Protein AF-A0A952CB23-F1 (afdb_monomer_lite)

Secondary structure (DSSP, 8-state):
-EEEPTT----B--EE-SSEEEETTEEEEHHHHHHHHHHHHHHHSTT--EEE----GGG-SHHHHHHHTPPPGGGSSS-HHHHHHHHHHHHTT------

Structure (mmCIF, N/CA/C/O backbone):
data_AF-A0A952CB23-F1
#
_entry.id   AF-A0A952CB23-F1
#
loop_
_atom_site.group_PDB
_atom_site.id
_atom_site.type_symbol
_atom_site.label_atom_id
_atom_site.label_alt_id
_atom_site.label_comp_id
_atom_site.label_asym_id
_atom_site.label_entity_id
_atom_site.label_seq_id
_atom_site.pdbx_PDB_ins_code
_atom_site.Cartn_x
_atom_site.Cartn_y
_atom_site.Cartn_z
_atom_site.occupancy
_atom_site.B_iso_or_equiv
_atom_site.auth_seq_id
_atom_site.auth_comp_id
_atom_site.auth_asym_id
_atom_site.auth_atom_id
_atom_site.pdbx_PDB_model_num
ATOM 1 N N . MET A 1 1 ? -3.721 -3.416 0.132 1.00 89.75 1 MET A N 1
ATOM 2 C CA . MET A 1 1 ? -3.907 -2.011 0.574 1.00 89.75 1 MET A CA 1
ATOM 3 C C . MET A 1 1 ? -4.505 -1.986 1.968 1.00 89.75 1 MET A C 1
ATOM 5 O O . MET A 1 1 ? -5.484 -2.680 2.198 1.00 89.75 1 MET A O 1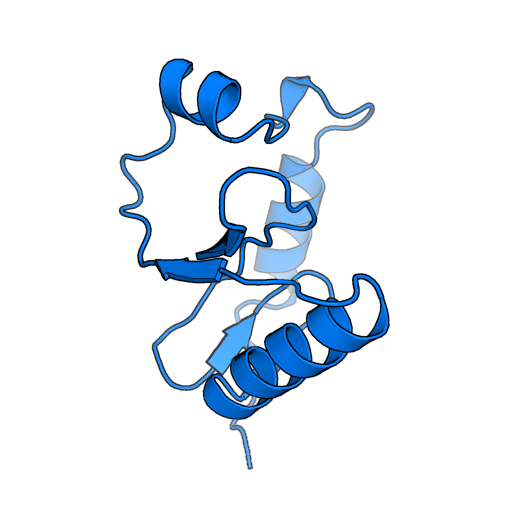
ATOM 9 N N . MET A 1 2 ? -3.962 -1.168 2.869 1.00 93.88 2 MET A N 1
ATOM 10 C CA . MET A 1 2 ? -4.602 -0.844 4.146 1.00 93.88 2 MET A CA 1
ATOM 11 C C . MET A 1 2 ? -5.666 0.229 3.935 1.00 93.88 2 MET A C 1
ATOM 13 O O . MET A 1 2 ? -5.347 1.332 3.477 1.00 93.88 2 MET A O 1
ATOM 17 N N . VAL A 1 3 ? -6.912 -0.092 4.270 1.00 91.94 3 VAL A N 1
ATOM 18 C CA . VAL A 1 3 ? -8.063 0.808 4.166 1.00 91.94 3 VAL A CA 1
ATOM 19 C C . VAL A 1 3 ? -8.597 1.083 5.572 1.00 91.94 3 VAL A C 1
ATOM 21 O O . VAL A 1 3 ? -9.040 0.143 6.229 1.00 91.94 3 VAL A O 1
ATOM 24 N 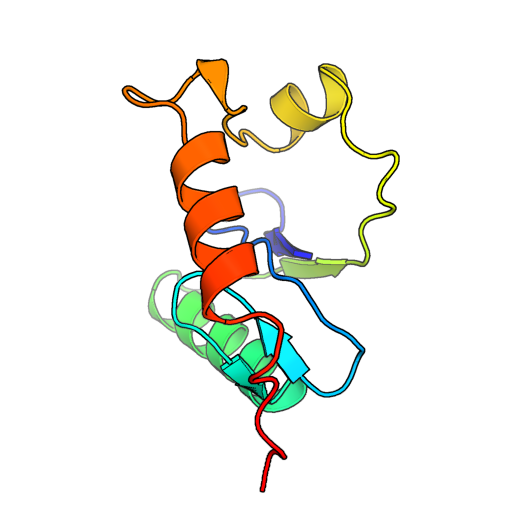N . PRO A 1 4 ? -8.552 2.336 6.057 1.00 93.69 4 PRO A N 1
ATOM 25 C CA . PRO A 1 4 ? -9.140 2.684 7.344 1.00 93.69 4 PRO A CA 1
ATOM 26 C C . PRO A 1 4 ? -10.671 2.621 7.278 1.00 93.69 4 PRO A C 1
ATOM 28 O O . PRO A 1 4 ? -11.269 2.914 6.238 1.00 93.69 4 PRO A O 1
ATOM 31 N N . GLU A 1 5 ? -11.308 2.289 8.399 1.00 93.31 5 GLU A N 1
ATOM 32 C CA . GLU A 1 5 ? -12.751 2.470 8.562 1.00 93.31 5 GLU A CA 1
ATOM 33 C C . GLU A 1 5 ? -13.141 3.956 8.516 1.00 93.31 5 GLU A C 1
ATOM 35 O O . GLU A 1 5 ? -12.310 4.865 8.639 1.00 93.31 5 GLU A O 1
ATOM 40 N N . GLN A 1 6 ? -14.438 4.219 8.336 1.00 89.81 6 GLN A N 1
ATOM 41 C CA . GLN A 1 6 ? -14.956 5.581 8.289 1.00 89.81 6 GLN A CA 1
ATOM 42 C C . GLN A 1 6 ? -14.608 6.349 9.574 1.00 89.81 6 GLN A C 1
ATOM 44 O O . GLN A 1 6 ? -14.832 5.876 10.681 1.00 89.81 6 GLN A O 1
ATOM 49 N N . GLY A 1 7 ? -14.074 7.562 9.412 1.00 88.69 7 GLY A N 1
ATOM 50 C CA . GLY A 1 7 ? -13.628 8.407 10.525 1.00 88.69 7 GLY A CA 1
ATOM 51 C C . GLY A 1 7 ? -12.139 8.271 10.858 1.00 88.69 7 GLY A C 1
ATOM 52 O O . GLY A 1 7 ? -11.586 9.172 11.488 1.00 88.69 7 GLY A O 1
ATOM 53 N N . PHE A 1 8 ? -11.459 7.234 10.358 1.00 89.94 8 PHE A N 1
ATOM 54 C CA . PHE A 1 8 ? -10.017 7.055 10.525 1.00 89.94 8 PHE A CA 1
ATOM 55 C C . PHE A 1 8 ? -9.221 7.474 9.280 1.00 89.94 8 PHE A C 1
ATOM 57 O O . PHE A 1 8 ? -9.731 7.562 8.163 1.00 89.94 8 PHE A O 1
ATOM 64 N N . ARG A 1 9 ? -7.934 7.782 9.479 1.00 88.88 9 ARG A N 1
ATOM 65 C CA . ARG A 1 9 ? -6.985 8.182 8.423 1.00 88.88 9 ARG A CA 1
ATOM 66 C C . ARG A 1 9 ? -5.805 7.217 8.360 1.00 88.88 9 ARG A C 1
ATOM 68 O O . ARG A 1 9 ? -5.668 6.343 9.206 1.00 88.88 9 ARG A O 1
ATOM 75 N N . GLY A 1 10 ? -4.939 7.419 7.366 1.00 88.69 10 GLY A N 1
ATOM 76 C CA . GLY A 1 10 ? -3.699 6.663 7.198 1.00 88.69 10 GLY A CA 1
ATOM 77 C C . GLY A 1 10 ? -3.900 5.345 6.466 1.00 88.69 10 GLY A C 1
ATOM 78 O O . GLY A 1 10 ? -3.485 4.309 6.957 1.00 88.69 10 GLY A O 1
ATOM 79 N N . GLY A 1 11 ? -4.544 5.378 5.298 1.00 90.06 11 GLY A N 1
ATOM 80 C CA . GLY A 1 11 ? -4.463 4.259 4.360 1.00 90.06 11 GLY A CA 1
ATOM 81 C C . GLY A 1 11 ? -3.053 4.118 3.786 1.00 90.06 11 GLY A C 1
ATOM 82 O O . GLY A 1 11 ? -2.280 5.078 3.782 1.00 90.06 11 GLY A O 1
ATOM 83 N N . HIS A 1 12 ? -2.718 2.922 3.302 1.00 91.38 12 HIS A N 1
ATOM 84 C CA . HIS A 1 12 ? -1.386 2.635 2.765 1.00 91.38 12 HIS A CA 1
ATOM 85 C C . HIS A 1 12 ? -1.428 1.594 1.650 1.00 91.38 12 HIS A C 1
ATOM 87 O O . HIS A 1 12 ? -2.005 0.515 1.807 1.00 91.38 12 HIS A O 1
ATOM 93 N N . ILE A 1 13 ? -0.802 1.912 0.518 1.00 90.31 13 ILE A N 1
ATOM 94 C CA . ILE A 1 13 ? -0.660 1.001 -0.621 1.00 90.31 13 ILE A CA 1
ATOM 95 C C . ILE A 1 13 ? 0.759 0.458 -0.642 1.00 90.31 13 ILE A C 1
ATOM 97 O O . ILE A 1 13 ? 1.728 1.198 -0.499 1.00 90.31 13 ILE A O 1
ATOM 101 N N . PHE A 1 14 ? 0.853 -0.847 -0.848 1.00 91.69 14 PHE A N 1
ATOM 102 C CA . PHE A 1 14 ? 2.096 -1.588 -0.936 1.00 91.69 14 PHE A CA 1
ATOM 103 C C . PHE A 1 14 ? 1.915 -2.735 -1.932 1.00 91.69 14 PHE A C 1
ATOM 105 O O . PHE A 1 14 ? 0.788 -3.187 -2.157 1.00 91.69 14 PHE A O 1
ATOM 112 N N . ALA A 1 15 ? 3.014 -3.182 -2.533 1.00 90.56 15 ALA A N 1
ATOM 113 C CA . ALA A 1 15 ? 3.028 -4.365 -3.383 1.00 90.56 15 ALA A CA 1
ATOM 114 C C . ALA A 1 15 ? 3.359 -5.593 -2.533 1.00 90.56 15 ALA A C 1
ATOM 116 O O . ALA A 1 15 ? 4.199 -5.512 -1.636 1.00 90.56 15 ALA A O 1
ATOM 117 N N . SER A 1 16 ? 2.718 -6.726 -2.809 1.00 92.06 16 SER A N 1
ATOM 118 C CA . SER A 1 16 ? 3.010 -7.984 -2.128 1.00 92.06 16 SER A CA 1
ATOM 119 C C . SER A 1 16 ? 2.800 -9.178 -3.048 1.00 92.06 16 SER A C 1
ATOM 121 O O . SER A 1 16 ? 1.978 -9.126 -3.958 1.00 92.06 16 SER A O 1
ATOM 123 N N . ASP A 1 17 ? 3.543 -10.248 -2.787 1.00 90.19 17 ASP A N 1
ATOM 124 C CA . ASP A 1 17 ? 3.340 -11.582 -3.359 1.00 90.19 17 ASP A CA 1
ATOM 125 C C . ASP A 1 17 ? 2.765 -12.581 -2.335 1.00 90.19 17 ASP A C 1
ATOM 127 O O . ASP A 1 17 ? 2.829 -13.789 -2.541 1.00 90.19 17 ASP A O 1
ATOM 131 N N . GLY A 1 18 ? 2.253 -12.083 -1.205 1.00 91.31 18 GLY A N 1
ATOM 132 C CA . GLY A 1 18 ? 1.742 -12.888 -0.094 1.00 91.31 18 GLY A CA 1
ATOM 133 C C . GLY A 1 18 ? 2.808 -13.350 0.905 1.00 91.31 18 GLY A C 1
ATOM 134 O O . GLY A 1 18 ? 2.459 -13.839 1.970 1.00 91.31 18 GLY A O 1
ATOM 135 N N . THR A 1 19 ? 4.104 -13.184 0.616 1.00 94.00 19 THR A N 1
ATOM 136 C CA . THR A 1 19 ? 5.194 -13.495 1.568 1.00 94.00 19 THR A CA 1
ATOM 137 C C . THR A 1 19 ? 6.037 -12.264 1.888 1.00 94.00 19 THR A C 1
ATOM 139 O O . THR A 1 19 ? 6.434 -12.031 3.029 1.00 94.00 19 THR A O 1
ATOM 142 N N . THR A 1 20 ? 6.296 -11.447 0.875 1.00 92.00 20 THR A N 1
ATOM 143 C CA . THR A 1 20 ? 7.088 -10.222 0.930 1.00 92.00 20 THR A CA 1
ATOM 144 C C . THR A 1 20 ? 6.207 -9.016 0.652 1.00 92.00 20 THR A C 1
ATOM 146 O O . THR A 1 20 ? 5.240 -9.091 -0.107 1.00 92.00 20 THR A O 1
ATOM 149 N N . VAL A 1 21 ? 6.555 -7.888 1.258 1.00 93.44 21 VAL A N 1
ATOM 150 C CA . VAL A 1 21 ? 5.974 -6.577 0.980 1.00 93.44 21 VAL A CA 1
ATOM 151 C C . VAL A 1 21 ? 7.070 -5.650 0.484 1.00 93.44 21 VAL A C 1
ATOM 153 O O . VAL A 1 21 ? 8.170 -5.634 1.037 1.00 93.44 21 VAL A O 1
ATOM 156 N N . PHE A 1 22 ? 6.751 -4.866 -0.541 1.00 90.00 22 PHE A N 1
ATOM 157 C CA . PHE A 1 22 ? 7.552 -3.742 -0.999 1.00 90.00 22 PHE A CA 1
ATOM 158 C C . PHE A 1 22 ? 6.743 -2.448 -0.898 1.00 90.00 22 PHE A C 1
ATOM 160 O O . PHE A 1 22 ? 5.677 -2.312 -1.510 1.00 90.00 22 PHE A O 1
ATOM 167 N N . ASP A 1 23 ? 7.263 -1.488 -0.138 1.00 89.62 23 ASP A N 1
ATOM 168 C CA . ASP A 1 23 ? 6.743 -0.124 -0.057 1.00 89.62 23 ASP A CA 1
ATOM 169 C C . ASP A 1 23 ? 7.884 0.909 -0.156 1.00 89.62 23 ASP A C 1
ATOM 171 O O . ASP A 1 23 ? 9.008 0.583 -0.543 1.00 89.62 23 ASP A O 1
ATOM 175 N N . TYR A 1 24 ? 7.618 2.180 0.162 1.00 84.25 24 TYR A N 1
ATOM 176 C CA . TYR A 1 24 ? 8.643 3.223 0.065 1.00 84.25 24 TYR A CA 1
ATOM 177 C C . TYR A 1 24 ? 9.830 3.040 1.032 1.00 84.25 24 TYR A C 1
ATOM 179 O O . TYR A 1 24 ? 10.876 3.650 0.806 1.00 84.25 24 TYR A O 1
ATOM 187 N N . HIS A 1 25 ? 9.694 2.228 2.087 1.00 86.00 25 HIS A N 1
ATOM 188 C CA . HIS A 1 25 ? 10.785 1.866 2.996 1.00 86.00 25 HIS A CA 1
ATOM 189 C C . HIS A 1 25 ? 11.616 0.682 2.485 1.00 86.00 25 HIS A C 1
ATOM 191 O O . HIS A 1 25 ? 12.687 0.412 3.029 1.00 86.00 25 HIS A O 1
ATOM 197 N N . GLY A 1 26 ? 11.153 -0.010 1.441 1.00 87.12 26 GLY A N 1
ATOM 198 C CA . GLY A 1 26 ? 11.807 -1.177 0.864 1.00 87.12 26 GLY A CA 1
ATOM 199 C C . GLY A 1 26 ? 11.093 -2.485 1.197 1.00 87.12 26 GLY A C 1
ATOM 200 O O . GLY A 1 26 ? 9.868 -2.538 1.275 1.00 87.12 26 GLY A O 1
ATOM 201 N N . TRP A 1 27 ? 11.876 -3.559 1.325 1.00 89.62 27 TRP A N 1
ATOM 202 C CA . TRP A 1 27 ? 11.374 -4.922 1.508 1.00 89.62 27 TRP A CA 1
ATOM 203 C C . TRP A 1 27 ? 11.123 -5.260 2.980 1.00 89.62 27 TRP A C 1
ATOM 205 O O . TRP A 1 27 ? 11.938 -4.936 3.844 1.00 89.62 27 TRP A O 1
ATOM 215 N N . SER A 1 28 ? 10.034 -5.974 3.252 1.00 92.88 28 SER A N 1
ATOM 216 C CA . SER A 1 28 ? 9.707 -6.532 4.571 1.00 92.88 28 SER A CA 1
ATOM 217 C C . SER A 1 28 ? 8.894 -7.828 4.451 1.00 92.88 28 SER A C 1
ATOM 219 O O . SER A 1 28 ? 8.394 -8.156 3.373 1.00 92.88 28 SER A O 1
ATOM 221 N N . GLY A 1 29 ? 8.773 -8.580 5.550 1.00 94.94 29 GLY A N 1
ATOM 222 C CA . GLY A 1 29 ? 7.875 -9.735 5.635 1.00 94.94 29 GLY A CA 1
ATOM 223 C C . GLY A 1 29 ? 6.413 -9.307 5.648 1.00 94.94 29 GLY A C 1
ATOM 224 O O . GLY A 1 29 ? 6.076 -8.359 6.351 1.00 94.94 29 GLY A O 1
ATOM 225 N N . HIS A 1 30 ? 5.548 -9.999 4.901 1.00 95.25 30 HIS A N 1
ATOM 226 C CA . HIS A 1 30 ? 4.135 -9.632 4.775 1.00 95.25 30 HIS A CA 1
ATOM 227 C C . HIS A 1 30 ? 3.425 -9.549 6.131 1.00 95.25 30 HIS A C 1
ATOM 229 O O . HIS A 1 30 ? 2.906 -8.494 6.491 1.00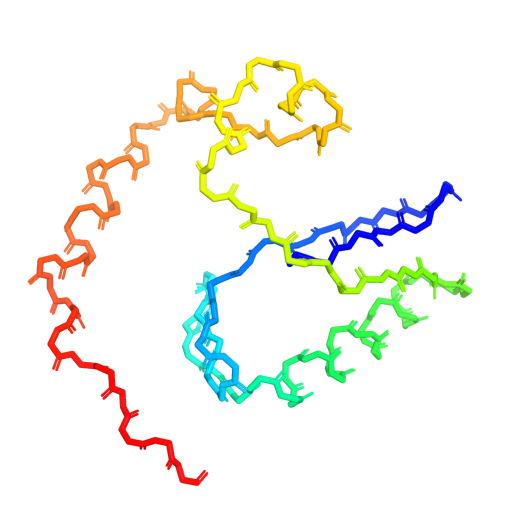 95.25 30 HIS A O 1
ATOM 235 N N . ASP A 1 31 ? 3.477 -10.612 6.929 1.00 95.75 31 ASP A N 1
ATOM 236 C CA . ASP A 1 31 ? 2.743 -10.653 8.198 1.00 95.75 31 ASP A CA 1
ATOM 237 C C . ASP A 1 31 ? 3.317 -9.665 9.220 1.00 95.75 31 ASP A C 1
ATOM 239 O O . ASP A 1 31 ? 2.575 -8.947 9.888 1.00 95.75 31 ASP A O 1
ATOM 243 N N . GLN A 1 32 ? 4.648 -9.546 9.266 1.00 95.69 32 GLN A N 1
ATOM 244 C CA . GLN A 1 32 ? 5.347 -8.570 10.108 1.00 95.69 32 GLN A CA 1
ATOM 245 C C . GLN A 1 32 ? 4.977 -7.133 9.730 1.00 95.69 32 GLN A C 1
ATOM 247 O O . GLN A 1 32 ? 4.798 -6.284 10.603 1.00 95.69 32 GLN A O 1
ATOM 252 N N . PHE A 1 33 ? 4.858 -6.854 8.431 1.00 96.31 33 PHE A N 1
ATOM 253 C CA . PHE A 1 33 ? 4.445 -5.559 7.914 1.00 96.31 33 PHE A CA 1
ATOM 254 C C . PHE A 1 33 ? 3.010 -5.230 8.333 1.00 96.31 33 PHE A C 1
ATOM 256 O O . PHE A 1 33 ? 2.757 -4.141 8.852 1.00 96.31 33 PHE A O 1
ATOM 263 N N . VAL A 1 34 ? 2.082 -6.175 8.148 1.00 96.00 34 VAL A N 1
ATOM 264 C CA . VAL A 1 34 ? 0.670 -6.017 8.519 1.00 96.00 34 VAL A CA 1
ATOM 265 C C . VAL A 1 34 ? 0.535 -5.783 10.023 1.00 96.00 34 VAL A C 1
ATOM 267 O O . VAL A 1 34 ? -0.062 -4.787 10.431 1.00 96.00 34 VAL A O 1
ATOM 270 N N . GLU A 1 35 ? 1.147 -6.628 10.854 1.00 96.06 35 GLU A N 1
ATOM 271 C CA . GLU A 1 35 ? 1.119 -6.482 12.313 1.00 96.06 35 GLU A CA 1
ATOM 272 C C . GLU A 1 35 ? 1.700 -5.131 12.753 1.00 96.06 35 GLU A C 1
ATOM 274 O O . GLU A 1 35 ? 1.084 -4.394 13.532 1.00 96.06 35 GLU A O 1
ATOM 279 N N . HIS A 1 36 ? 2.875 -4.772 12.222 1.00 95.62 36 HIS A N 1
ATOM 280 C CA . HIS A 1 36 ? 3.522 -3.501 12.523 1.00 95.62 36 HIS A CA 1
ATOM 281 C C . HIS A 1 36 ? 2.620 -2.318 12.170 1.00 95.62 36 HIS A C 1
ATOM 283 O O . HIS A 1 36 ? 2.517 -1.370 12.953 1.00 95.62 36 HIS A O 1
ATOM 289 N N . PHE A 1 37 ? 1.963 -2.372 11.011 1.00 95.88 37 PHE A N 1
ATOM 290 C CA . PHE A 1 37 ? 1.069 -1.323 10.553 1.00 95.88 37 PHE A CA 1
ATOM 291 C C . PHE A 1 37 ? -0.104 -1.121 11.515 1.00 95.88 37 PHE A C 1
ATOM 293 O O . PHE A 1 37 ? -0.294 -0.006 12.002 1.00 95.88 37 PHE A O 1
ATOM 300 N N . PHE A 1 38 ? -0.844 -2.185 11.847 1.00 95.62 38 PHE A N 1
ATOM 301 C CA . PHE A 1 38 ? -1.977 -2.104 12.776 1.00 95.62 38 PHE A CA 1
ATOM 302 C C . PHE A 1 38 ? -1.543 -1.578 14.149 1.00 95.62 38 PHE A C 1
ATOM 304 O O . PHE A 1 38 ? -2.161 -0.655 14.684 1.00 95.62 38 PHE A O 1
ATOM 311 N N . ARG A 1 39 ? -0.426 -2.087 14.688 1.00 95.62 39 ARG A N 1
ATOM 312 C CA . ARG A 1 39 ? 0.129 -1.623 15.968 1.00 95.62 39 ARG A CA 1
ATOM 313 C C . ARG A 1 39 ? 0.486 -0.138 15.934 1.00 95.62 39 ARG A C 1
ATOM 315 O O . ARG A 1 39 ? 0.141 0.603 16.853 1.00 95.62 39 ARG A O 1
ATOM 322 N N . LYS A 1 40 ? 1.170 0.307 14.878 1.00 95.19 40 LYS A N 1
ATOM 323 C CA . LYS A 1 40 ? 1.555 1.711 14.695 1.00 95.19 40 LYS A CA 1
ATOM 324 C C . LYS A 1 40 ? 0.323 2.607 14.594 1.00 95.19 40 LYS A C 1
ATOM 326 O O . LYS A 1 40 ? 0.282 3.646 15.244 1.00 95.19 40 LYS A O 1
ATOM 331 N N . MET A 1 41 ? -0.674 2.216 13.806 1.00 95.50 41 MET A N 1
ATOM 332 C CA . MET A 1 41 ? -1.879 3.019 13.619 1.00 95.50 41 MET A CA 1
ATOM 333 C C . MET A 1 41 ? -2.708 3.123 14.895 1.00 95.50 41 MET A C 1
ATOM 335 O O . MET A 1 41 ? -3.129 4.226 15.226 1.00 95.50 41 MET A O 1
ATOM 339 N N . GLY A 1 42 ? -2.849 2.036 15.659 1.00 95.19 42 GLY A N 1
ATOM 340 C CA . GLY A 1 42 ? -3.501 2.071 16.970 1.00 95.19 42 GLY A CA 1
ATOM 341 C C . GLY A 1 42 ? -2.772 2.950 17.994 1.00 95.19 42 GLY A C 1
AT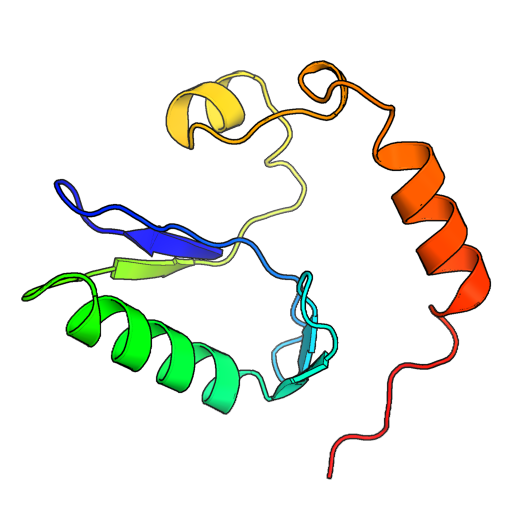OM 342 O O . GLY A 1 42 ? -3.416 3.560 18.844 1.00 95.19 42 GLY A O 1
ATOM 343 N N . TRP A 1 43 ? -1.441 3.065 17.896 1.00 95.12 43 TRP A N 1
ATOM 344 C CA . TRP A 1 43 ? -0.654 3.969 18.744 1.00 95.12 43 TRP A CA 1
ATOM 345 C C . TRP A 1 43 ? -0.815 5.445 18.352 1.00 95.12 43 TRP A C 1
ATOM 347 O O . TRP A 1 43 ? -0.967 6.297 19.224 1.00 95.12 43 TRP A O 1
ATOM 357 N N . ILE A 1 44 ? -0.796 5.760 17.052 1.00 94.50 44 ILE A N 1
ATOM 358 C CA . ILE A 1 44 ? -0.929 7.144 16.558 1.00 94.50 44 ILE A CA 1
ATOM 359 C C . ILE A 1 44 ? -2.380 7.636 16.677 1.00 94.50 44 ILE A C 1
ATOM 361 O O . ILE A 1 44 ? -2.621 8.806 16.971 1.00 94.50 44 ILE A O 1
ATOM 365 N N . PHE A 1 45 ? -3.344 6.749 16.441 1.00 93.56 45 PHE A N 1
ATOM 366 C CA . PHE A 1 45 ? -4.769 7.050 16.409 1.00 93.56 45 PHE A CA 1
ATOM 367 C C . PHE A 1 45 ? -5.507 6.072 17.335 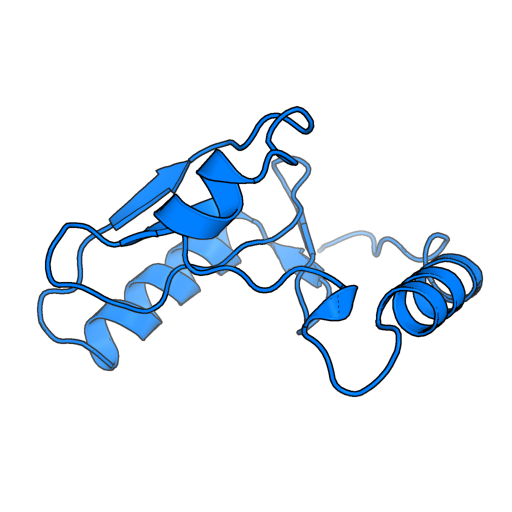1.00 93.56 45 PHE A C 1
ATOM 369 O O . PHE A 1 45 ? -5.835 4.958 16.922 1.00 93.56 45 PHE A O 1
ATOM 376 N N . PRO A 1 46 ? -5.781 6.455 18.595 1.00 93.75 46 PRO A N 1
ATOM 377 C CA . PRO A 1 46 ? -6.524 5.603 19.515 1.00 93.75 46 PRO A CA 1
ATOM 378 C C . PRO A 1 46 ? -7.854 5.136 18.912 1.00 93.75 46 PRO A C 1
ATOM 380 O O . PRO A 1 46 ? -8.632 5.943 18.402 1.00 93.75 46 PRO A O 1
ATOM 383 N N . GLY A 1 47 ? -8.101 3.827 18.964 1.00 93.44 47 GLY A N 1
ATOM 384 C CA . GLY A 1 47 ? -9.302 3.207 18.398 1.00 93.44 47 GLY A CA 1
ATOM 385 C C . GLY A 1 47 ? -9.263 2.968 16.888 1.00 93.44 47 GLY A C 1
ATOM 386 O O . GLY A 1 47 ? -10.279 2.553 16.343 1.00 93.44 47 GLY A O 1
ATOM 387 N N . TRP A 1 48 ? -8.130 3.209 16.215 1.00 96.06 48 TRP A N 1
ATOM 388 C CA . TRP A 1 48 ? -8.003 2.968 14.777 1.00 96.06 48 TRP A CA 1
ATOM 389 C C . TRP A 1 48 ? -8.441 1.557 14.386 1.00 96.06 48 TRP A C 1
ATOM 391 O O . TRP A 1 48 ? -7.953 0.572 14.943 1.00 96.06 48 TRP A O 1
ATOM 401 N N . SER A 1 49 ? -9.316 1.485 13.385 1.00 94.75 49 SER A N 1
ATOM 402 C CA . SER A 1 49 ? -9.751 0.245 12.748 1.00 94.75 49 SER A CA 1
ATOM 403 C C . SER A 1 49 ? -9.629 0.359 11.231 1.00 94.75 49 SER A C 1
ATOM 405 O O . SER A 1 49 ? -9.688 1.451 10.653 1.00 94.75 49 SER A O 1
ATOM 407 N N . GLY A 1 50 ? -9.447 -0.782 10.578 1.00 94.38 50 GLY A N 1
ATOM 408 C CA . GLY A 1 50 ? -9.288 -0.879 9.138 1.00 94.38 50 GLY A CA 1
ATOM 409 C C . GLY A 1 50 ? -9.124 -2.319 8.675 1.00 94.38 50 GLY A C 1
ATOM 410 O O . GLY A 1 50 ? -9.081 -3.253 9.474 1.00 94.38 50 GLY A O 1
ATOM 411 N N . ALA A 1 51 ? -9.006 -2.489 7.363 1.00 95.31 51 ALA A N 1
ATOM 412 C CA . ALA A 1 51 ? -8.866 -3.787 6.723 1.00 95.31 51 ALA A CA 1
ATOM 413 C C . ALA A 1 51 ? -7.731 -3.792 5.698 1.00 95.31 51 ALA A C 1
ATOM 415 O O . ALA A 1 51 ? -7.461 -2.790 5.027 1.00 95.31 51 ALA A O 1
ATOM 416 N N . LEU A 1 52 ? -7.100 -4.956 5.549 1.00 95.06 52 LEU A N 1
ATOM 417 C CA . LEU A 1 52 ? -6.257 -5.257 4.403 1.00 95.06 52 LEU A CA 1
ATOM 418 C C . LEU A 1 52 ? -7.149 -5.751 3.260 1.00 95.06 52 LEU A C 1
ATOM 420 O O . LEU A 1 52 ? -7.868 -6.732 3.418 1.00 95.06 52 LEU A O 1
ATOM 424 N N . VAL A 1 53 ? -7.100 -5.067 2.118 1.00 91.81 53 VAL A N 1
ATOM 425 C CA . VAL A 1 53 ? -7.840 -5.446 0.907 1.00 91.81 53 VAL A CA 1
ATOM 426 C C . VAL A 1 53 ? -6.898 -5.625 -0.275 1.00 91.81 53 VAL A C 1
ATOM 428 O O . VAL A 1 53 ? -5.978 -4.819 -0.472 1.00 91.81 53 VAL A O 1
ATOM 431 N N . ASP A 1 54 ? -7.158 -6.641 -1.089 1.00 89.94 54 ASP A N 1
ATOM 432 C CA . ASP A 1 54 ? -6.506 -6.796 -2.383 1.00 89.94 54 ASP A CA 1
ATOM 433 C C . ASP A 1 54 ? -7.082 -5.797 -3.387 1.00 89.94 54 ASP A C 1
ATOM 435 O O . ASP A 1 54 ? -8.278 -5.502 -3.407 1.00 89.94 54 ASP A O 1
ATOM 439 N N . ILE A 1 55 ? -6.203 -5.245 -4.218 1.00 83.50 55 ILE A N 1
ATOM 440 C CA . ILE A 1 55 ? -6.550 -4.273 -5.255 1.00 83.50 55 ILE A CA 1
ATOM 441 C C . ILE A 1 55 ? -6.185 -4.872 -6.611 1.00 83.50 55 ILE A C 1
ATOM 443 O O . ILE A 1 55 ? -5.012 -5.132 -6.869 1.00 83.50 55 ILE A O 1
ATOM 447 N N . SER A 1 56 ? -7.186 -5.074 -7.475 1.00 75.75 56 SER A N 1
ATOM 448 C CA . SER A 1 56 ? -6.962 -5.467 -8.876 1.00 75.75 56 SER A CA 1
ATOM 449 C C . SER A 1 56 ? -6.309 -4.324 -9.642 1.00 75.75 56 SER A C 1
ATOM 451 O O . SER A 1 56 ? -6.788 -3.199 -9.537 1.00 75.75 56 SER A O 1
ATOM 453 N N . LEU A 1 57 ? -5.299 -4.610 -10.469 1.00 67.62 57 LEU A N 1
ATOM 454 C CA . LEU A 1 57 ? -4.573 -3.632 -11.297 1.00 67.62 57 LEU A CA 1
ATOM 455 C C . LEU A 1 57 ? -5.468 -2.797 -12.234 1.00 67.62 57 LEU A C 1
ATOM 457 O O . LEU A 1 57 ? -5.044 -1.739 -12.695 1.00 67.62 57 LEU A O 1
ATOM 461 N N . ASP A 1 58 ? -6.723 -3.198 -12.432 1.00 70.44 58 ASP A N 1
ATOM 462 C CA . ASP A 1 58 ? -7.740 -2.427 -13.155 1.00 70.44 58 ASP A CA 1
ATOM 463 C C . ASP A 1 58 ? -8.234 -1.182 -12.379 1.00 70.44 58 ASP A C 1
ATOM 465 O O . ASP A 1 58 ? -9.110 -0.452 -12.844 1.00 70.44 58 ASP A O 1
ATOM 469 N N . PHE A 1 59 ? -7.688 -0.904 -11.186 1.00 70.88 59 PHE A N 1
ATOM 470 C CA . PHE A 1 59 ? -8.127 0.192 -10.315 1.00 70.88 59 PHE A CA 1
ATOM 471 C C . PHE A 1 59 ? -7.778 1.602 -10.828 1.00 70.88 59 PHE A C 1
ATOM 473 O O . PHE A 1 59 ? -8.257 2.577 -10.247 1.00 70.88 59 PHE A O 1
ATOM 480 N N . TRP A 1 60 ? -6.972 1.754 -11.890 1.00 73.50 60 TRP A N 1
ATOM 481 C CA . TRP A 1 60 ? -6.500 3.054 -12.402 1.00 73.50 60 TRP A CA 1
ATOM 482 C C . TRP A 1 60 ? -7.600 3.843 -13.138 1.00 73.50 60 TRP A C 1
ATOM 484 O O . TRP A 1 60 ? -7.540 4.101 -14.339 1.00 73.50 60 TRP A O 1
ATOM 494 N N . THR A 1 61 ? -8.631 4.251 -12.406 1.00 76.94 61 THR A N 1
ATOM 495 C CA . THR A 1 61 ? -9.760 5.034 -12.919 1.00 76.94 61 THR A CA 1
ATOM 496 C C . THR A 1 61 ? -9.879 6.352 -12.151 1.00 76.94 61 THR A C 1
ATOM 498 O O . THR A 1 61 ? -9.589 6.383 -10.952 1.00 76.94 61 THR A O 1
ATOM 501 N N . PRO A 1 62 ? -10.336 7.451 -12.784 1.00 75.06 62 PRO A N 1
ATOM 502 C CA . PRO A 1 62 ? -10.597 8.714 -12.085 1.00 75.06 62 PRO A CA 1
ATOM 503 C C . PRO A 1 62 ? -11.459 8.547 -10.822 1.00 75.06 62 PRO A C 1
ATOM 505 O O . PRO A 1 62 ? -11.120 9.093 -9.774 1.00 75.06 62 PRO A O 1
ATOM 508 N N . ALA A 1 63 ? -12.496 7.704 -10.890 1.00 79.25 63 ALA A N 1
ATOM 509 C CA . ALA A 1 63 ? -13.396 7.419 -9.772 1.00 79.25 63 ALA A CA 1
ATOM 510 C C . ALA A 1 63 ? -12.681 6.791 -8.562 1.00 79.25 63 ALA A C 1
ATOM 512 O O . ALA A 1 63 ? -13.019 7.076 -7.412 1.00 79.25 63 ALA A O 1
ATOM 513 N N . TRP A 1 64 ? -11.673 5.947 -8.799 1.00 79.19 64 TRP A N 1
ATOM 514 C CA . TRP A 1 64 ? -10.885 5.367 -7.716 1.00 79.19 64 TRP A CA 1
ATOM 515 C C . TRP A 1 64 ? -10.030 6.430 -7.018 1.00 79.19 64 TRP A C 1
ATOM 517 O O . TRP A 1 64 ? -10.001 6.464 -5.790 1.00 79.19 64 TRP A O 1
ATOM 527 N N . PHE A 1 65 ? -9.391 7.335 -7.768 1.00 75.94 65 PHE A N 1
ATOM 528 C CA . PHE A 1 65 ? -8.568 8.406 -7.188 1.00 75.94 65 PHE A CA 1
ATOM 529 C C . PHE A 1 65 ? -9.391 9.398 -6.363 1.00 75.94 65 PHE A C 1
ATOM 531 O O . PHE A 1 65 ? -8.952 9.808 -5.288 1.00 75.94 65 PHE A O 1
ATOM 538 N N . GLU A 1 66 ? -10.600 9.733 -6.819 1.00 74.25 66 GLU A N 1
ATOM 539 C CA . GLU A 1 66 ? -11.546 10.552 -6.053 1.00 74.25 66 GLU A CA 1
ATOM 540 C C . GLU A 1 66 ? -11.952 9.866 -4.744 1.00 74.25 66 GLU A C 1
ATOM 542 O O . GLU A 1 66 ? -11.915 10.483 -3.680 1.00 74.25 66 GLU A O 1
ATOM 547 N N . LYS A 1 67 ? -12.274 8.567 -4.798 1.00 74.69 67 LYS A N 1
ATOM 548 C CA . LYS A 1 67 ? -12.705 7.796 -3.625 1.00 74.69 67 LYS A CA 1
ATOM 549 C C . LYS A 1 67 ? -11.591 7.594 -2.599 1.00 74.69 67 LYS A C 1
ATOM 551 O O . LYS A 1 67 ? -11.858 7.574 -1.400 1.00 74.69 67 LYS A O 1
ATOM 556 N N . THR A 1 68 ? -10.358 7.384 -3.048 1.00 73.31 68 THR A N 1
ATOM 557 C CA . THR A 1 68 ? -9.247 7.012 -2.163 1.00 73.31 68 THR A CA 1
ATOM 558 C C . THR A 1 68 ? -8.358 8.191 -1.780 1.00 73.31 68 THR A C 1
ATOM 560 O O . THR A 1 68 ? -7.439 8.006 -0.983 1.00 73.31 68 THR A O 1
ATOM 563 N N . ASN A 1 69 ? -8.603 9.386 -2.331 1.00 75.06 69 ASN A N 1
ATOM 564 C CA . ASN A 1 69 ? -7.781 10.586 -2.141 1.00 75.06 69 ASN A CA 1
ATOM 565 C C . ASN A 1 69 ? -6.286 10.360 -2.471 1.00 75.06 69 ASN A C 1
ATOM 567 O O . ASN A 1 69 ? -5.399 11.006 -1.907 1.00 75.06 69 ASN A O 1
ATOM 571 N N . HIS A 1 70 ? -5.990 9.408 -3.361 1.00 78.25 70 HIS A N 1
ATOM 572 C CA . HIS A 1 70 ? -4.629 9.144 -3.822 1.00 78.25 70 HIS A CA 1
ATOM 573 C C . HIS A 1 70 ? -4.251 10.115 -4.932 1.00 78.25 70 HIS A C 1
ATOM 575 O O . HIS A 1 70 ? -5.056 10.433 -5.808 1.00 78.25 70 HIS A O 1
ATOM 581 N N . ARG A 1 71 ? -2.990 10.556 -4.917 1.00 79.56 71 ARG A N 1
ATOM 582 C CA . ARG A 1 71 ? -2.461 11.411 -5.976 1.00 79.56 71 ARG A CA 1
ATOM 583 C C . ARG A 1 71 ? -2.061 10.591 -7.196 1.00 79.56 71 ARG A C 1
ATOM 585 O O . ARG A 1 71 ? -1.356 9.594 -7.065 1.00 79.56 71 ARG A O 1
ATOM 592 N N . ILE A 1 72 ? -2.435 11.060 -8.379 1.00 78.69 72 ILE A N 1
ATOM 593 C CA . ILE A 1 72 ? -1.927 10.544 -9.658 1.00 78.69 72 ILE A CA 1
ATOM 594 C C . ILE A 1 72 ? -0.574 11.177 -10.011 1.00 78.69 72 ILE A C 1
ATOM 596 O O . ILE A 1 72 ? -0.284 12.275 -9.530 1.00 78.69 72 ILE A O 1
ATOM 600 N N . PRO A 1 73 ? 0.239 10.558 -10.892 1.00 80.75 73 PRO A N 1
ATOM 601 C CA . PRO A 1 73 ? 1.560 11.070 -11.265 1.00 80.75 73 PRO A CA 1
ATOM 602 C C . PRO A 1 73 ? 1.591 12.565 -11.620 1.00 80.75 73 PRO A C 1
ATOM 604 O O . PRO A 1 73 ? 2.428 13.299 -11.105 1.00 80.75 73 PRO A O 1
ATOM 607 N N . ARG A 1 74 ? 0.607 13.057 -12.389 1.00 81.56 74 ARG A N 1
ATOM 608 C CA . ARG A 1 74 ? 0.502 14.480 -12.777 1.00 81.56 74 ARG A CA 1
ATOM 609 C C . ARG A 1 74 ? 0.184 15.461 -11.635 1.00 81.56 74 ARG A C 1
ATOM 611 O O . ARG A 1 74 ? 0.167 16.662 -11.868 1.00 81.56 74 ARG A O 1
ATOM 618 N N . GLN A 1 75 ? -0.145 14.975 -10.437 1.00 85.12 75 GLN A N 1
ATOM 619 C CA . GLN A 1 75 ? -0.393 15.802 -9.246 1.00 85.12 75 GLN A CA 1
ATOM 620 C C . GLN A 1 75 ? 0.857 15.969 -8.366 1.00 85.12 75 GLN A C 1
ATOM 622 O O . GLN A 1 75 ? 0.800 16.651 -7.341 1.00 85.12 75 GLN A O 1
ATOM 627 N N . PHE A 1 76 ? 1.978 15.338 -8.722 1.00 84.06 76 PHE A N 1
ATOM 628 C CA . PHE A 1 76 ? 3.261 15.561 -8.064 1.00 84.06 76 PHE A CA 1
ATOM 629 C C . PHE A 1 76 ? 4.022 16.706 -8.743 1.00 84.06 76 PHE A C 1
ATOM 631 O O . PHE A 1 76 ? 3.864 16.947 -9.935 1.00 84.06 76 PHE A O 1
ATOM 638 N N . HIS A 1 77 ? 4.857 17.421 -7.979 1.00 85.31 77 HIS A N 1
ATOM 639 C CA . HIS A 1 77 ? 5.667 18.528 -8.511 1.00 85.31 77 HIS A CA 1
ATOM 640 C C . HIS A 1 77 ? 6.715 18.073 -9.544 1.00 85.31 77 HIS A C 1
ATOM 642 O O . HIS A 1 77 ? 7.160 18.874 -10.356 1.00 85.31 77 HIS A O 1
ATOM 648 N N . LEU A 1 78 ? 7.125 16.804 -9.493 1.00 85.75 78 LEU A N 1
ATOM 649 C CA . LEU A 1 78 ? 8.053 16.161 -10.425 1.00 85.75 78 LEU A CA 1
ATOM 650 C C . LEU A 1 78 ? 7.387 14.908 -10.986 1.00 85.75 78 LEU A C 1
ATOM 652 O O . LEU A 1 78 ? 6.499 14.370 -10.330 1.00 85.75 78 LEU A O 1
ATOM 656 N N . ASP A 1 79 ? 7.852 14.414 -12.136 1.00 83.31 79 ASP A N 1
ATOM 657 C CA . ASP A 1 79 ? 7.383 13.140 -12.683 1.00 83.31 79 ASP A CA 1
ATOM 658 C C . ASP A 1 79 ? 7.882 11.963 -11.818 1.00 83.31 79 ASP A C 1
ATOM 660 O O . ASP A 1 79 ? 9.074 11.627 -11.851 1.00 83.31 79 ASP A O 1
ATOM 664 N N . PRO A 1 80 ? 7.007 11.306 -11.029 1.00 86.12 80 PRO A N 1
ATOM 665 C CA . PRO A 1 80 ? 7.416 10.163 -10.225 1.00 86.12 80 PRO A CA 1
ATOM 666 C C . PRO A 1 80 ? 7.719 8.931 -11.092 1.00 86.12 80 PRO A C 1
ATOM 668 O O . PRO A 1 80 ? 8.379 8.012 -10.604 1.00 86.12 80 PRO A O 1
ATOM 671 N N . THR A 1 81 ? 7.275 8.911 -12.355 1.00 86.31 81 THR A N 1
ATOM 672 C CA . THR A 1 81 ? 7.444 7.789 -13.289 1.00 86.31 81 THR A CA 1
ATOM 673 C C . THR A 1 81 ? 8.911 7.590 -13.633 1.00 86.31 81 THR A C 1
ATOM 675 O O . THR A 1 81 ? 9.425 6.484 -13.491 1.00 86.31 81 THR A O 1
ATOM 678 N N . ALA A 1 82 ? 9.625 8.666 -13.978 1.00 86.31 82 ALA A N 1
ATOM 679 C CA . ALA A 1 82 ? 11.063 8.610 -14.231 1.00 86.31 82 ALA A CA 1
ATOM 680 C C . ALA A 1 82 ? 11.843 8.032 -13.036 1.00 86.31 82 ALA A C 1
ATOM 682 O O . ALA A 1 82 ? 12.720 7.183 -13.204 1.00 86.31 82 ALA A O 1
ATOM 683 N N . ARG A 1 83 ? 11.485 8.435 -11.808 1.00 85.00 83 ARG A N 1
ATOM 684 C CA . ARG A 1 83 ? 12.099 7.901 -10.582 1.00 85.00 83 ARG A CA 1
ATOM 685 C C . ARG A 1 83 ? 11.777 6.419 -10.376 1.00 85.00 83 ARG A C 1
ATOM 687 O O . ARG A 1 83 ? 12.655 5.666 -9.963 1.00 85.00 83 ARG A O 1
ATOM 694 N N . ALA A 1 84 ? 10.533 6.011 -10.628 1.00 86.06 84 ALA A N 1
ATOM 695 C CA . ALA A 1 84 ? 10.111 4.618 -10.517 1.00 86.06 84 ALA A CA 1
ATOM 696 C C . ALA A 1 84 ? 10.840 3.725 -11.533 1.00 86.06 84 ALA A C 1
ATOM 698 O O . ALA A 1 84 ? 11.381 2.693 -11.145 1.00 86.06 84 ALA A O 1
ATOM 699 N N . ASN A 1 85 ? 10.946 4.161 -12.791 1.00 87.38 85 ASN A N 1
ATOM 700 C CA . ASN A 1 85 ? 11.671 3.441 -13.840 1.00 87.38 85 ASN A CA 1
ATOM 701 C C . ASN A 1 85 ? 13.155 3.287 -13.490 1.00 87.38 85 ASN A C 1
ATOM 703 O O . ASN A 1 85 ? 13.663 2.174 -13.472 1.00 87.38 85 ASN A O 1
ATOM 707 N N . ALA A 1 86 ? 13.823 4.368 -13.072 1.00 87.75 86 ALA A N 1
ATOM 708 C CA . ALA A 1 86 ? 15.224 4.297 -12.651 1.00 87.75 86 ALA A CA 1
ATOM 709 C C . ALA A 1 86 ? 15.444 3.349 -11.455 1.00 87.75 86 ALA A C 1
ATOM 711 O O . ALA A 1 86 ? 16.492 2.712 -11.342 1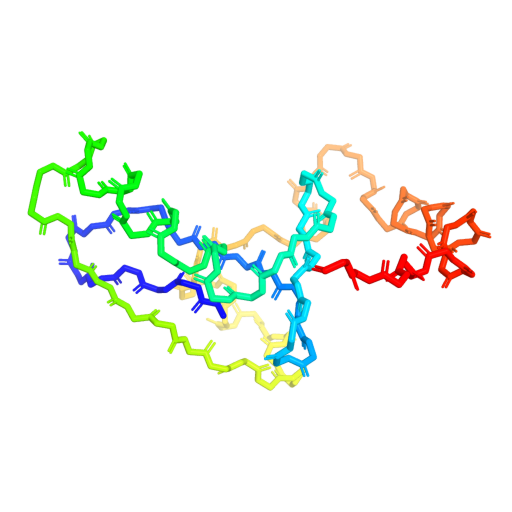.00 87.75 86 ALA A O 1
ATOM 712 N N . PHE A 1 87 ? 14.469 3.249 -10.543 1.00 84.12 87 PHE A N 1
ATOM 713 C CA . PHE A 1 87 ? 14.512 2.274 -9.456 1.00 84.12 87 PHE A CA 1
ATOM 714 C C . PHE A 1 87 ? 14.393 0.840 -9.985 1.00 84.12 87 PHE A C 1
ATOM 716 O O . PHE A 1 87 ? 15.192 -0.013 -9.602 1.00 84.12 87 PHE A O 1
ATOM 723 N N . ILE A 1 88 ? 13.425 0.582 -10.867 1.00 84.19 88 ILE A N 1
ATOM 724 C CA . ILE A 1 88 ? 13.213 -0.724 -11.505 1.00 84.19 88 ILE A CA 1
ATOM 725 C C . ILE A 1 88 ? 14.487 -1.167 -12.232 1.00 84.19 88 ILE A C 1
ATOM 727 O O . ILE A 1 88 ? 15.023 -2.231 -11.917 1.00 84.19 88 ILE A O 1
ATOM 731 N N . ASP A 1 89 ? 15.031 -0.311 -13.096 1.00 86.00 89 ASP A N 1
ATOM 732 C CA . ASP A 1 89 ? 16.237 -0.590 -13.882 1.00 86.00 89 ASP A CA 1
ATOM 733 C C . ASP A 1 89 ? 17.435 -0.943 -12.992 1.00 86.00 89 ASP A C 1
ATOM 735 O O . ASP A 1 89 ? 18.262 -1.791 -13.329 1.00 86.00 89 ASP A O 1
ATOM 739 N N . ARG A 1 90 ? 17.526 -0.309 -11.818 1.00 83.94 90 ARG A N 1
ATOM 740 C CA . ARG A 1 90 ? 18.641 -0.495 -10.888 1.00 83.94 90 ARG A CA 1
ATOM 741 C C . ARG A 1 90 ? 18.477 -1.688 -9.945 1.00 83.94 90 ARG A C 1
ATOM 743 O O . ARG A 1 90 ? 19.488 -2.254 -9.525 1.00 83.94 90 ARG A O 1
ATOM 750 N N . TYR A 1 91 ? 17.253 -2.033 -9.544 1.00 76.44 91 TYR A N 1
ATOM 751 C CA . TYR A 1 91 ? 17.024 -2.885 -8.369 1.00 76.44 91 TYR A CA 1
ATOM 752 C C . TYR A 1 91 ? 16.100 -4.084 -8.581 1.00 76.44 91 TYR A C 1
ATOM 754 O O . TYR A 1 91 ? 16.052 -4.932 -7.690 1.00 76.44 91 TYR A O 1
ATOM 762 N N . ILE A 1 92 ? 15.398 -4.226 -9.711 1.00 68.69 92 ILE A N 1
ATOM 763 C CA . ILE A 1 92 ? 14.432 -5.331 -9.865 1.00 68.69 92 ILE A CA 1
ATOM 764 C C . ILE A 1 92 ? 15.102 -6.721 -9.878 1.00 68.69 92 ILE A C 1
ATOM 766 O O . ILE A 1 92 ? 14.466 -7.717 -9.548 1.00 68.69 92 ILE A O 1
ATOM 770 N N . SER A 1 93 ? 16.415 -6.788 -10.134 1.00 61.66 93 SER A N 1
ATOM 771 C CA . SER A 1 93 ? 17.231 -8.007 -10.003 1.00 61.66 93 SER A CA 1
ATOM 772 C C . SER A 1 93 ? 17.594 -8.384 -8.556 1.00 61.66 93 SER A C 1
ATOM 774 O O . SER A 1 93 ? 18.239 -9.406 -8.336 1.00 61.66 93 SER A O 1
ATOM 776 N N . ARG A 1 94 ? 17.198 -7.585 -7.552 1.00 63.56 94 ARG A N 1
ATOM 777 C CA . ARG A 1 94 ? 17.574 -7.745 -6.135 1.00 63.56 94 ARG A CA 1
ATOM 778 C C . ARG A 1 94 ? 16.377 -7.975 -5.209 1.00 63.56 94 ARG A C 1
ATOM 780 O O . ARG A 1 94 ? 16.338 -7.395 -4.124 1.00 63.56 94 ARG A O 1
ATOM 787 N N . LYS A 1 95 ? 15.418 -8.834 -5.573 1.00 62.78 95 LYS A N 1
ATOM 788 C CA . LYS A 1 95 ? 14.512 -9.384 -4.550 1.00 62.78 95 LYS A CA 1
ATOM 789 C C . LYS A 1 95 ? 15.379 -10.169 -3.550 1.00 62.78 95 LYS A C 1
ATOM 791 O O . LYS A 1 95 ? 15.990 -11.158 -3.958 1.00 62.78 95 LYS A O 1
ATOM 796 N N . PRO A 1 96 ? 15.519 -9.734 -2.286 1.00 64.31 96 PRO A N 1
ATOM 797 C CA . PRO A 1 96 ? 16.335 -10.471 -1.337 1.00 64.31 96 PRO A CA 1
ATOM 798 C C . PRO A 1 96 ? 15.660 -11.811 -1.036 1.00 64.31 96 PRO A C 1
ATOM 800 O O . PRO A 1 96 ? 14.438 -11.869 -0.887 1.00 64.31 96 PRO A O 1
ATOM 803 N N . ALA A 1 97 ? 16.449 -12.879 -0.899 1.00 60.03 97 ALA A N 1
ATOM 804 C CA . ALA A 1 97 ? 15.983 -14.059 -0.181 1.00 60.03 97 ALA A CA 1
ATOM 805 C C . ALA A 1 97 ? 15.728 -13.616 1.265 1.00 60.03 97 ALA A C 1
ATOM 807 O O . ALA A 1 97 ? 16.668 -13.239 1.971 1.00 60.03 97 ALA A O 1
ATOM 808 N N . MET A 1 98 ? 14.461 -13.548 1.670 1.00 59.31 98 MET A N 1
ATOM 809 C CA . MET A 1 98 ? 14.134 -13.215 3.052 1.00 59.31 98 MET A CA 1
ATOM 810 C C . MET A 1 98 ? 14.518 -14.383 3.959 1.00 59.31 98 MET A C 1
ATOM 812 O O . MET A 1 98 ? 14.413 -15.542 3.558 1.00 59.31 98 MET A O 1
ATOM 816 N N . ARG A 1 99 ? 15.037 -14.043 5.139 1.00 48.28 99 ARG A N 1
ATOM 817 C CA . ARG A 1 99 ? 15.405 -14.992 6.192 1.00 48.28 99 ARG A CA 1
ATOM 818 C C . ARG A 1 99 ? 14.188 -15.405 6.998 1.00 48.28 99 ARG A C 1
ATOM 820 O O . ARG A 1 99 ? 13.308 -14.534 7.173 1.00 48.28 99 ARG A O 1
#

Radius of gyration: 15.13 Å; chains: 1; bounding box: 34×34×34 Å

Sequence (99 aa):
MMVPEQGFRGGHIFASDGTTVFDYHGWSGHDQFVEHFFRKMGWIFPGWSGALVDISLDFWTPAWFEKTNHRIPRQFHLDPTARANAFIDRYISRKPAMR

Foldseek 3Di:
DKDWDPPADDRDDWDDPQAWTQDPVGIDGPVCVVVVVVVVRCVVPPPIDTDDDDDDPVQPDPVNCVVVVDDDQVNDPDRVVVVVVVCCVVDVVPPDPDD

pLDDT: mean 85.43, std 10.22, range [48.28, 96.31]